Protein AF-A0AAV5W3K2-F1 (afdb_monomer_lite)

Structure (mmCIF, N/CA/C/O backbone):
data_AF-A0AAV5W3K2-F1
#
_entry.id   AF-A0AAV5W3K2-F1
#
loop_
_atom_site.group_PDB
_atom_site.id
_atom_site.type_symbol
_atom_site.label_atom_id
_atom_site.label_alt_id
_atom_site.label_comp_id
_atom_site.label_asym_id
_atom_site.label_entity_id
_atom_site.label_seq_id
_atom_site.pdbx_PDB_ins_code
_atom_site.Cartn_x
_atom_site.Cartn_y
_atom_site.Cartn_z
_atom_site.occupancy
_atom_site.B_iso_or_equiv
_atom_site.auth_seq_id
_atom_site.auth_comp_id
_atom_site.auth_asym_id
_atom_site.auth_atom_id
_atom_site.pdbx_PDB_model_num
ATOM 1 N N . GLY A 1 1 ? 3.583 0.993 -8.163 1.00 87.88 1 GLY A N 1
ATOM 2 C CA . GLY A 1 1 ? 4.407 0.712 -9.354 1.00 87.88 1 GLY A CA 1
ATOM 3 C C . GLY A 1 1 ? 3.907 1.539 -10.516 1.00 87.88 1 GLY A C 1
ATOM 4 O O . GLY A 1 1 ? 2.926 2.257 -10.350 1.00 87.88 1 GLY A O 1
ATOM 5 N N . ALA A 1 2 ? 4.564 1.440 -11.661 1.00 93.81 2 ALA A N 1
ATOM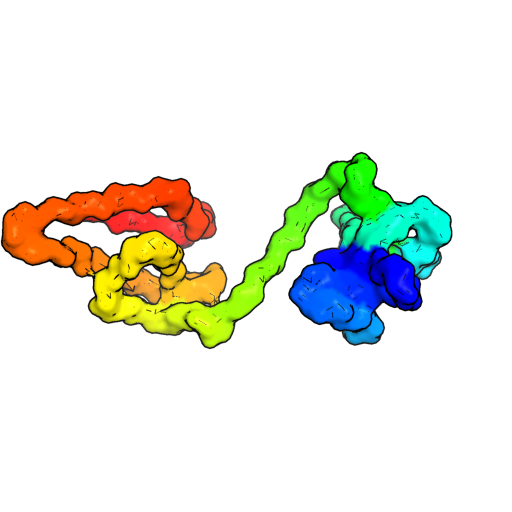 6 C CA . ALA A 1 2 ? 4.123 2.057 -12.901 1.00 93.81 2 ALA A CA 1
ATOM 7 C C . ALA A 1 2 ? 3.817 0.991 -13.959 1.00 93.81 2 ALA A C 1
ATOM 9 O O . ALA A 1 2 ? 4.255 -0.158 -13.860 1.00 93.81 2 ALA A O 1
ATOM 10 N N . PHE A 1 3 ? 3.049 1.377 -14.968 1.00 94.81 3 PHE A N 1
ATOM 11 C CA . PHE A 1 3 ? 2.707 0.528 -16.100 1.00 94.81 3 PHE A CA 1
ATOM 12 C C . PHE A 1 3 ? 2.800 1.317 -17.403 1.00 94.81 3 PHE A C 1
ATOM 14 O O . PHE A 1 3 ? 2.653 2.541 -17.410 1.00 94.81 3 PHE A O 1
ATOM 21 N N . GLN A 1 4 ? 3.037 0.622 -18.510 1.00 94.94 4 GLN A N 1
ATOM 22 C CA . GLN A 1 4 ? 2.991 1.211 -19.837 1.00 94.94 4 GLN A CA 1
ATOM 23 C C . GLN A 1 4 ? 1.549 1.208 -20.351 1.00 94.94 4 GLN A C 1
ATOM 25 O O . GLN A 1 4 ? 0.921 0.161 -20.524 1.00 94.94 4 GLN A O 1
ATOM 30 N N . SER A 1 5 ? 1.019 2.400 -20.598 1.00 92.12 5 SER A N 1
ATOM 31 C CA . SER A 1 5 ? -0.318 2.604 -21.143 1.00 92.12 5 SER A CA 1
ATOM 32 C C . SER A 1 5 ? -0.385 2.166 -22.607 1.00 92.12 5 SER A C 1
ATOM 34 O O . SER A 1 5 ? 0.453 2.549 -23.420 1.00 92.12 5 SER A O 1
ATOM 36 N N . LYS A 1 6 ? -1.416 1.390 -22.961 1.00 88.81 6 LYS A N 1
ATOM 37 C CA . LYS A 1 6 ? -1.634 0.893 -24.333 1.00 88.81 6 LYS A CA 1
ATOM 38 C C . LYS A 1 6 ? -2.088 1.980 -25.313 1.00 88.81 6 LYS A C 1
ATOM 40 O O . LYS A 1 6 ? -2.007 1.776 -26.518 1.00 88.81 6 LYS A O 1
ATOM 45 N N . GLU A 1 7 ? -2.601 3.101 -24.811 1.00 89.38 7 GLU A N 1
ATOM 46 C CA . GLU A 1 7 ? -3.175 4.168 -25.642 1.00 89.38 7 GLU A CA 1
ATOM 47 C C . GLU A 1 7 ? -2.100 5.080 -26.239 1.00 89.38 7 GLU A C 1
ATOM 49 O O . GLU A 1 7 ? -2.186 5.481 -27.397 1.00 89.38 7 GLU A O 1
ATOM 54 N N . ASP A 1 8 ? -1.086 5.409 -25.440 1.00 90.25 8 ASP A N 1
ATOM 55 C CA . ASP A 1 8 ? -0.075 6.422 -25.749 1.00 90.25 8 ASP A CA 1
ATOM 56 C C . ASP A 1 8 ? 1.365 5.934 -25.529 1.00 90.25 8 ASP A C 1
ATOM 58 O O . ASP A 1 8 ? 2.304 6.706 -25.708 1.00 90.25 8 ASP A O 1
ATOM 62 N N . ASN A 1 9 ? 1.556 4.663 -25.156 1.00 88.56 9 ASN A N 1
ATOM 63 C CA . ASN A 1 9 ? 2.847 4.032 -24.849 1.00 88.56 9 ASN A CA 1
ATOM 64 C C . ASN A 1 9 ? 3.657 4.716 -23.733 1.00 88.56 9 ASN A C 1
ATOM 66 O O . ASN A 1 9 ? 4.835 4.396 -23.539 1.00 88.56 9 ASN A O 1
ATOM 70 N N . ASN A 1 10 ? 3.037 5.620 -22.972 1.00 92.12 10 ASN A N 1
ATOM 71 C CA . ASN A 1 10 ? 3.672 6.308 -21.857 1.00 92.12 10 ASN A CA 1
ATOM 72 C C . ASN A 1 10 ? 3.629 5.456 -20.590 1.00 92.12 10 ASN A C 1
ATOM 74 O O . ASN A 1 10 ? 2.663 4.735 -20.338 1.00 92.12 10 ASN A O 1
ATOM 78 N N . TRP A 1 11 ? 4.653 5.603 -19.753 1.00 94.06 11 TRP A N 1
ATOM 79 C CA . TRP A 1 11 ? 4.667 5.024 -18.416 1.00 94.06 11 TRP A CA 1
ATOM 80 C C . TRP A 1 11 ? 3.878 5.903 -17.449 1.00 94.06 11 TRP A C 1
ATOM 82 O O . TRP A 1 11 ? 4.112 7.112 -17.360 1.00 94.06 11 TRP A O 1
ATOM 92 N N . LYS A 1 12 ? 2.935 5.290 -16.735 1.00 95.12 12 LYS A N 1
ATOM 93 C CA . LYS A 1 12 ? 2.016 5.968 -15.821 1.00 95.12 12 LYS A CA 1
ATOM 94 C C . LYS A 1 12 ? 1.987 5.282 -14.466 1.00 95.12 12 LYS A C 1
ATOM 96 O O . LYS A 1 12 ? 2.180 4.067 -14.371 1.00 95.12 12 LYS A O 1
ATOM 101 N N . TRP A 1 13 ? 1.750 6.058 -13.419 1.00 93.44 13 TRP A N 1
ATOM 102 C CA . TRP A 1 13 ? 1.545 5.529 -12.081 1.00 93.44 13 TRP A CA 1
ATOM 103 C C . TRP A 1 13 ? 0.186 4.824 -11.969 1.00 93.44 13 TRP A C 1
ATOM 105 O O . TRP A 1 13 ? -0.802 5.252 -12.562 1.00 93.44 13 TRP A O 1
ATOM 115 N N . ILE A 1 14 ? 0.139 3.710 -11.230 1.00 91.88 14 ILE A N 1
ATOM 116 C CA . ILE A 1 14 ? -1.083 2.890 -11.081 1.00 91.88 14 ILE A CA 1
ATOM 117 C C . ILE A 1 14 ? -2.179 3.545 -10.228 1.00 91.88 14 ILE A C 1
ATOM 119 O O . ILE A 1 14 ? -3.318 3.094 -10.245 1.00 91.88 14 ILE A O 1
ATOM 123 N N . ASP A 1 15 ? -1.823 4.534 -9.418 1.00 88.38 15 ASP A N 1
ATOM 124 C CA . ASP A 1 15 ? -2.686 5.178 -8.430 1.00 88.38 15 ASP A CA 1
ATOM 125 C C . ASP A 1 15 ? -3.532 6.302 -9.033 1.00 88.38 15 ASP A C 1
ATOM 127 O O . ASP A 1 15 ? -4.731 6.366 -8.774 1.00 88.38 15 ASP A O 1
ATOM 131 N N . ASP A 1 16 ? -2.927 7.171 -9.841 1.00 89.50 16 ASP A N 1
ATOM 132 C CA . ASP A 1 16 ? -3.572 8.375 -10.373 1.00 89.50 16 ASP A CA 1
ATOM 133 C C . ASP A 1 16 ? -3.463 8.517 -11.900 1.00 89.50 16 ASP A C 1
ATOM 135 O O . ASP A 1 16 ? -3.960 9.488 -12.473 1.00 89.50 16 ASP A O 1
ATOM 139 N N . ASN A 1 17 ? -2.854 7.533 -12.572 1.00 90.25 17 ASN A N 1
ATOM 140 C CA . ASN A 1 17 ? -2.642 7.507 -14.020 1.00 90.25 17 ASN A CA 1
ATOM 141 C C . ASN A 1 17 ? -1.811 8.698 -14.547 1.00 90.25 17 ASN A C 1
ATOM 143 O O . ASN A 1 17 ? -1.845 9.007 -15.744 1.00 90.25 17 ASN A O 1
ATOM 147 N N . THR A 1 18 ? -1.061 9.381 -13.679 1.00 92.12 18 THR A N 1
ATOM 148 C CA . THR A 1 18 ? -0.150 10.456 -14.078 1.00 92.12 18 THR A CA 1
ATOM 149 C C . THR A 1 18 ? 1.148 9.893 -14.650 1.00 92.12 18 THR A C 1
ATOM 151 O O . THR A 1 18 ? 1.530 8.753 -14.390 1.00 92.12 18 THR A O 1
ATOM 154 N N . ASN A 1 19 ? 1.829 10.681 -15.484 1.00 91.25 19 ASN A N 1
ATOM 155 C CA . ASN A 1 19 ? 3.075 10.258 -16.122 1.00 91.25 19 ASN A CA 1
ATOM 156 C C . ASN A 1 19 ? 4.215 10.156 -15.090 1.00 91.25 19 ASN A C 1
ATOM 158 O O . ASN A 1 19 ? 4.394 11.061 -14.274 1.00 91.25 19 ASN A O 1
ATOM 162 N N . VAL A 1 20 ? 5.040 9.108 -15.190 1.00 91.44 20 VAL A N 1
ATOM 163 C CA . VAL A 1 20 ? 6.223 8.898 -14.328 1.00 91.44 20 VAL A CA 1
ATOM 164 C C . VAL A 1 20 ? 7.348 9.919 -14.542 1.00 91.44 20 VAL A C 1
ATOM 166 O O . VAL A 1 20 ? 8.377 9.860 -13.881 1.00 91.44 20 VAL A O 1
ATOM 169 N N . SER A 1 21 ? 7.190 10.884 -15.449 1.00 83.50 21 SER A N 1
ATOM 170 C CA . SER A 1 21 ? 8.185 11.927 -15.733 1.00 83.50 21 SER A CA 1
ATOM 171 C C . SER A 1 21 ? 8.651 12.719 -14.505 1.00 83.50 21 SER A C 1
ATOM 173 O O . SER A 1 21 ? 9.727 13.310 -14.535 1.00 83.50 21 SER A O 1
ATOM 175 N N . ASN A 1 22 ? 7.855 12.754 -13.433 1.00 85.25 22 ASN A N 1
ATOM 176 C CA . ASN A 1 22 ? 8.214 13.412 -12.178 1.00 85.25 22 ASN A CA 1
ATOM 177 C C . ASN A 1 22 ? 9.226 12.620 -11.330 1.00 85.25 22 ASN A C 1
ATOM 179 O O . ASN A 1 22 ? 9.904 13.219 -10.498 1.00 85.25 22 ASN A O 1
ATOM 183 N N . TYR A 1 23 ? 9.340 11.305 -11.525 1.00 90.06 23 TYR A N 1
ATOM 184 C CA . TYR A 1 23 ? 10.334 10.460 -10.871 1.00 90.06 23 TYR A CA 1
ATOM 185 C C . TYR A 1 23 ? 10.500 9.135 -11.622 1.00 90.06 23 TYR A C 1
ATOM 187 O O . TYR A 1 23 ? 9.554 8.363 -11.764 1.00 90.06 23 TYR A O 1
ATOM 195 N N . ASN A 1 24 ? 11.727 8.850 -12.050 1.00 89.56 24 ASN A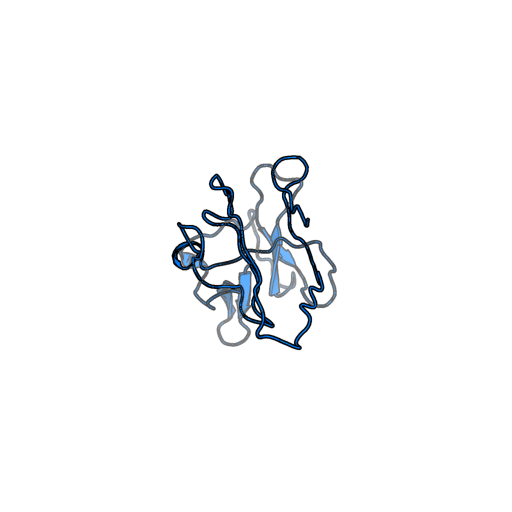 N 1
ATOM 196 C CA . ASN A 1 24 ? 12.069 7.648 -12.796 1.00 89.56 24 ASN A CA 1
ATOM 197 C C . ASN A 1 24 ? 13.324 6.998 -12.197 1.00 89.56 24 ASN A C 1
ATOM 199 O O . ASN A 1 24 ? 14.342 7.673 -12.049 1.00 89.56 24 ASN A O 1
ATOM 203 N N . ASN A 1 25 ? 13.242 5.702 -11.883 1.00 93.81 25 ASN A N 1
ATOM 204 C CA . ASN A 1 25 ? 14.349 4.901 -11.360 1.00 93.81 25 ASN A CA 1
ATOM 205 C C . ASN A 1 25 ? 14.608 3.627 -12.190 1.00 93.81 25 ASN A C 1
ATOM 207 O O . ASN A 1 25 ? 15.028 2.616 -11.635 1.00 93.81 25 ASN A O 1
ATOM 211 N N . PHE A 1 26 ? 14.309 3.620 -13.495 1.00 94.81 26 PHE A N 1
ATOM 212 C CA . PHE A 1 26 ? 14.641 2.483 -14.362 1.00 94.81 26 PHE A CA 1
ATOM 213 C C . PHE A 1 26 ? 16.151 2.197 -14.377 1.00 94.81 26 PHE A C 1
ATOM 215 O O . PHE A 1 26 ? 16.970 3.109 -14.490 1.00 94.81 26 PHE A O 1
ATOM 222 N N . ALA A 1 27 ? 16.510 0.915 -14.301 1.00 95.00 27 ALA A N 1
ATOM 223 C CA . ALA A 1 27 ? 17.885 0.446 -14.382 1.00 95.00 27 ALA A CA 1
ATOM 224 C C . ALA A 1 27 ? 18.420 0.624 -15.809 1.00 95.00 27 ALA A C 1
ATOM 226 O O . ALA A 1 27 ? 17.877 0.039 -16.741 1.00 95.00 27 ALA A O 1
ATOM 227 N N . GLY A 1 28 ? 19.518 1.356 -15.996 1.00 92.19 28 GLY A N 1
ATOM 228 C CA . GLY A 1 28 ? 20.280 1.394 -17.254 1.00 92.19 28 GLY A CA 1
ATOM 229 C C . GLY A 1 28 ? 19.442 1.449 -18.545 1.00 92.19 28 GLY A C 1
ATOM 230 O O . GLY A 1 28 ? 18.922 2.496 -18.914 1.00 92.19 28 GLY A O 1
ATOM 231 N N . VAL A 1 29 ? 19.375 0.319 -19.262 1.00 93.62 29 VAL A N 1
ATOM 232 C CA . VAL A 1 29 ? 18.701 0.176 -20.572 1.00 93.62 29 VAL A CA 1
ATOM 233 C C . VAL A 1 29 ? 17.198 -0.109 -20.486 1.00 93.62 29 VAL A C 1
ATOM 235 O O . VAL A 1 29 ? 16.545 -0.230 -21.521 1.00 93.62 29 VAL A O 1
ATOM 238 N N . PHE A 1 30 ? 16.650 -0.261 -19.283 1.00 94.56 30 PHE A N 1
ATOM 239 C CA . PHE A 1 30 ? 15.227 -0.482 -19.083 1.00 94.56 30 PHE A CA 1
ATOM 240 C C . PHE A 1 30 ? 14.442 0.831 -19.252 1.00 94.56 30 PHE A C 1
ATOM 242 O O . PHE A 1 30 ? 14.954 1.908 -18.942 1.00 94.56 30 PHE A O 1
ATOM 249 N N . PRO A 1 31 ? 13.188 0.768 -19.725 1.00 94.25 31 PRO A N 1
ATOM 250 C CA . PRO A 1 31 ? 12.462 -0.429 -20.157 1.00 94.25 31 PRO A CA 1
ATOM 251 C C . PRO A 1 31 ? 12.963 -0.985 -21.507 1.00 94.25 31 PRO A C 1
ATOM 253 O O . PRO A 1 31 ? 13.210 -0.229 -22.445 1.00 94.25 31 PRO A O 1
ATOM 256 N N . ILE A 1 32 ? 13.071 -2.313 -21.626 1.00 94.94 32 ILE A N 1
ATOM 257 C CA . ILE A 1 32 ? 13.496 -3.003 -22.854 1.00 94.94 32 ILE A CA 1
ATOM 258 C C . ILE A 1 32 ? 12.292 -3.420 -23.722 1.00 94.94 32 ILE A C 1
ATOM 260 O O . ILE A 1 32 ? 11.258 -3.840 -23.185 1.00 94.94 32 ILE A O 1
ATOM 264 N N . PRO A 1 33 ? 12.401 -3.364 -25.066 1.00 92.38 33 PRO A N 1
ATOM 265 C CA . PRO A 1 33 ? 11.346 -3.841 -25.958 1.00 92.38 33 PRO A CA 1
ATOM 266 C C . PRO A 1 33 ? 11.006 -5.314 -25.705 1.00 92.38 33 PRO A C 1
ATOM 268 O O . PRO A 1 33 ? 11.892 -6.164 -25.677 1.00 92.38 33 PRO A O 1
ATOM 271 N N . GLY A 1 34 ? 9.718 -5.617 -25.535 1.00 90.81 34 GLY A N 1
ATOM 272 C CA . GLY A 1 34 ? 9.241 -6.982 -25.283 1.00 90.81 34 GLY A CA 1
ATOM 273 C C . GLY A 1 34 ? 9.400 -7.478 -23.841 1.00 90.81 34 GLY A C 1
ATOM 274 O O . GLY A 1 34 ? 8.960 -8.585 -23.559 1.00 90.81 34 GLY A O 1
ATOM 275 N N . GLY A 1 35 ? 9.959 -6.675 -22.926 1.00 91.75 35 GLY A N 1
ATOM 276 C CA . GLY A 1 35 ? 10.073 -7.029 -21.502 1.00 91.75 35 GLY A CA 1
ATOM 277 C C . GLY A 1 35 ? 8.746 -7.011 -20.734 1.00 91.75 35 GLY A C 1
ATOM 278 O O . GLY A 1 35 ? 8.698 -7.454 -19.601 1.00 91.75 35 GLY A O 1
ATOM 279 N N . GLY A 1 36 ? 7.661 -6.528 -21.343 1.00 94.94 36 GLY A N 1
ATOM 280 C CA . GLY A 1 36 ? 6.350 -6.399 -20.708 1.00 94.94 36 GLY A CA 1
ATOM 281 C C . GLY A 1 36 ? 6.021 -4.964 -20.300 1.00 94.94 36 GLY A C 1
ATOM 282 O O . GLY A 1 36 ? 6.784 -4.030 -20.566 1.00 94.94 36 GLY A O 1
ATOM 283 N N . ASN A 1 37 ? 4.843 -4.796 -19.697 1.00 95.38 37 ASN A N 1
ATOM 284 C CA . ASN A 1 37 ? 4.188 -3.496 -19.522 1.00 95.38 37 ASN A CA 1
ATOM 285 C C . ASN A 1 37 ? 4.055 -3.064 -18.053 1.00 95.38 37 ASN A C 1
ATOM 287 O O . ASN A 1 37 ? 3.410 -2.053 -17.794 1.00 95.38 37 ASN A O 1
ATOM 291 N N . CYS A 1 38 ? 4.631 -3.790 -17.093 1.00 95.69 38 CYS A N 1
ATOM 292 C CA . CYS A 1 38 ? 4.633 -3.403 -15.679 1.00 95.69 38 CYS A CA 1
ATOM 293 C C . CYS A 1 38 ? 6.047 -3.165 -15.182 1.00 95.69 38 CYS A C 1
ATOM 295 O O . CYS A 1 38 ? 6.980 -3.802 -15.648 1.00 95.69 38 CYS A O 1
ATOM 297 N N . THR A 1 39 ? 6.215 -2.283 -14.202 1.00 95.75 39 THR A N 1
ATOM 298 C CA . THR A 1 39 ? 7.494 -2.151 -13.500 1.00 95.75 39 THR A CA 1
ATOM 299 C C . THR A 1 39 ? 7.623 -3.183 -12.385 1.00 95.75 39 THR A C 1
ATOM 301 O O . THR A 1 39 ? 6.701 -3.307 -11.574 1.00 95.75 39 THR A O 1
ATOM 304 N N . ALA A 1 40 ? 8.794 -3.795 -12.253 1.00 95.38 40 ALA A N 1
ATOM 305 C CA . ALA A 1 40 ? 9.225 -4.513 -11.058 1.00 95.38 40 ALA A CA 1
ATOM 306 C C . ALA A 1 40 ? 10.467 -3.840 -10.456 1.00 95.38 40 ALA A C 1
ATOM 308 O O . ALA A 1 40 ? 11.244 -3.208 -11.168 1.00 95.38 40 ALA A O 1
ATOM 309 N N . MET A 1 41 ? 10.639 -3.958 -9.140 1.00 95.69 41 MET A N 1
ATOM 310 C CA . MET A 1 41 ? 11.785 -3.412 -8.408 1.00 95.69 41 MET A CA 1
ATOM 311 C C . MET A 1 41 ? 12.824 -4.510 -8.176 1.00 95.69 41 MET A C 1
ATOM 313 O O . MET A 1 41 ? 12.483 -5.586 -7.684 1.00 95.69 41 MET A O 1
ATOM 317 N N . LEU A 1 42 ? 14.091 -4.227 -8.472 1.00 94.00 42 LEU A N 1
ATOM 318 C CA . LEU A 1 42 ? 15.201 -5.130 -8.182 1.00 94.00 42 LEU A CA 1
ATOM 319 C C . LEU A 1 42 ? 15.556 -5.070 -6.693 1.00 94.00 42 LEU A C 1
ATOM 321 O O . LEU A 1 42 ? 16.194 -4.123 -6.240 1.00 94.00 42 LEU A O 1
ATOM 325 N N . THR A 1 43 ? 15.179 -6.098 -5.931 1.00 92.62 43 THR A N 1
ATOM 326 C CA . THR A 1 43 ? 15.463 -6.180 -4.484 1.00 92.62 43 THR A CA 1
ATOM 327 C C . THR A 1 43 ? 16.924 -6.497 -4.165 1.00 92.62 43 THR A C 1
ATOM 329 O O . THR A 1 43 ? 17.365 -6.281 -3.042 1.00 92.62 43 THR A O 1
ATOM 332 N N . GLU A 1 44 ? 17.676 -7.018 -5.136 1.00 90.25 44 GLU A N 1
ATOM 333 C CA . GLU A 1 44 ? 19.111 -7.303 -4.997 1.00 90.25 44 GLU A CA 1
ATOM 334 C C . GLU A 1 44 ? 19.991 -6.071 -5.274 1.00 90.25 44 GLU A C 1
ATOM 336 O O . GLU A 1 44 ? 21.164 -6.055 -4.904 1.00 90.25 44 GLU A O 1
ATOM 341 N N . SER A 1 45 ? 19.434 -5.025 -5.899 1.00 89.50 45 SER A N 1
ATOM 342 C CA . SER A 1 45 ? 20.131 -3.754 -6.102 1.00 89.50 45 SER A CA 1
ATOM 343 C C . SER A 1 45 ? 19.912 -2.855 -4.883 1.00 89.50 45 SER A C 1
ATOM 345 O O . SER A 1 45 ? 18.763 -2.577 -4.533 1.00 89.50 45 SER A O 1
ATOM 347 N N . PRO A 1 46 ? 20.973 -2.311 -4.256 1.00 90.25 46 PRO A N 1
ATOM 348 C CA . PRO A 1 46 ? 20.817 -1.352 -3.161 1.00 90.25 46 PRO A CA 1
ATOM 349 C C . PRO A 1 46 ? 20.143 -0.047 -3.616 1.00 90.25 46 PRO A C 1
ATOM 351 O O . PRO A 1 46 ? 19.681 0.727 -2.782 1.00 90.25 46 PRO A O 1
ATOM 354 N N . MET A 1 47 ? 20.084 0.203 -4.928 1.00 91.88 47 MET A N 1
ATOM 355 C CA . MET A 1 47 ? 19.421 1.364 -5.522 1.00 91.88 47 MET A CA 1
ATOM 356 C C . MET A 1 47 ? 17.943 1.113 -5.853 1.00 91.88 47 MET A C 1
ATOM 358 O O . MET A 1 47 ? 17.261 2.043 -6.286 1.00 91.88 47 MET A O 1
ATOM 362 N N . ALA A 1 48 ? 17.443 -0.115 -5.641 1.00 93.50 48 ALA A N 1
ATOM 363 C CA . ALA A 1 48 ? 16.048 -0.496 -5.871 1.00 93.50 48 ALA A CA 1
ATOM 364 C C . ALA A 1 48 ? 15.531 -0.068 -7.260 1.00 93.50 48 ALA A C 1
ATOM 366 O O . ALA A 1 48 ? 14.415 0.444 -7.412 1.00 93.50 48 ALA A O 1
ATOM 367 N N . GLU A 1 49 ? 16.386 -0.226 -8.272 1.00 96.06 49 GLU A N 1
ATOM 368 C CA . GLU A 1 49 ? 16.108 0.185 -9.646 1.00 96.06 49 GLU A CA 1
ATOM 369 C C . GLU A 1 49 ? 14.961 -0.628 -10.250 1.00 96.06 49 GLU A C 1
ATOM 371 O O . GLU A 1 49 ? 14.652 -1.744 -9.816 1.00 96.06 49 GLU A O 1
ATOM 376 N N . TRP A 1 50 ? 14.308 -0.053 -11.254 1.00 95.56 50 TRP A N 1
ATOM 377 C CA . TRP A 1 50 ? 13.144 -0.645 -11.894 1.00 95.56 50 TRP A CA 1
ATOM 378 C C . TRP A 1 50 ? 13.511 -1.337 -13.200 1.00 95.56 50 TRP A C 1
ATOM 380 O O . TRP A 1 50 ? 14.330 -0.852 -13.978 1.00 95.56 50 TRP A O 1
ATOM 390 N N . ILE A 1 51 ? 12.822 -2.431 -13.480 1.00 95.81 51 ILE A N 1
ATOM 391 C CA . ILE A 1 51 ? 12.824 -3.122 -14.770 1.00 95.81 51 ILE A CA 1
ATOM 392 C C . ILE A 1 51 ? 11.386 -3.228 -15.277 1.00 95.81 51 ILE A C 1
ATOM 394 O O . ILE A 1 51 ? 10.454 -3.102 -14.479 1.00 95.81 51 ILE A O 1
ATOM 398 N N . ASN A 1 52 ? 11.181 -3.438 -16.580 1.00 96.38 52 ASN A N 1
ATOM 399 C CA . ASN A 1 52 ? 9.863 -3.805 -17.092 1.00 96.38 52 ASN A CA 1
ATOM 400 C C . ASN A 1 52 ? 9.717 -5.325 -17.194 1.00 96.38 52 ASN A C 1
ATOM 402 O O . ASN A 1 52 ? 10.636 -6.000 -17.645 1.00 96.38 52 ASN A O 1
ATOM 406 N N . GLU A 1 53 ? 8.558 -5.813 -16.769 1.00 95.88 53 GLU A N 1
ATOM 407 C CA . GLU A 1 53 ? 8.185 -7.221 -16.659 1.00 95.88 53 GLU A CA 1
ATOM 408 C C . GLU A 1 53 ? 6.756 -7.452 -17.182 1.00 95.88 53 GLU A C 1
ATOM 410 O O . GLU A 1 53 ? 5.938 -6.523 -17.301 1.00 95.88 53 GLU A O 1
ATOM 415 N N . ASP A 1 54 ? 6.443 -8.711 -17.489 1.00 94.81 54 ASP A N 1
ATOM 416 C CA . ASP A 1 54 ? 5.110 -9.145 -17.907 1.00 94.81 54 ASP A CA 1
ATOM 417 C C . ASP A 1 54 ? 4.171 -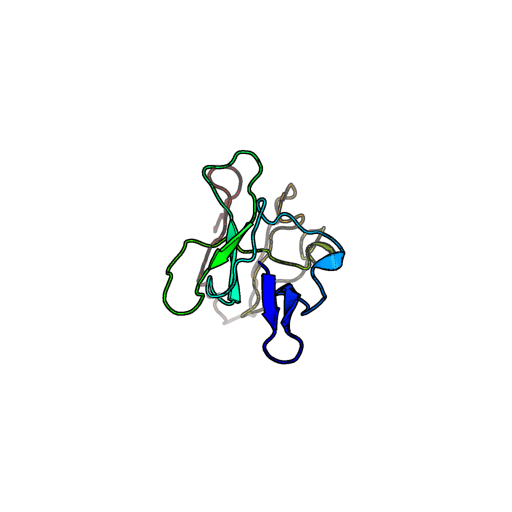9.295 -16.701 1.00 94.81 54 ASP A C 1
ATOM 419 O O . ASP A 1 54 ? 4.263 -10.247 -15.926 1.00 94.81 54 ASP A O 1
ATOM 423 N N . CYS A 1 55 ? 3.231 -8.359 -16.578 1.00 90.94 55 CYS A N 1
ATOM 424 C CA . CYS A 1 55 ? 2.239 -8.306 -15.506 1.00 90.94 55 CYS A CA 1
ATOM 425 C C . CYS A 1 55 ? 1.376 -9.571 -15.388 1.00 90.94 55 CYS A C 1
ATOM 427 O O . CYS A 1 55 ? 0.925 -9.904 -14.292 1.00 90.94 55 CYS A O 1
ATOM 429 N N . ASP A 1 56 ? 1.071 -10.216 -16.518 1.00 91.06 56 ASP A N 1
ATOM 430 C CA . ASP A 1 56 ? 0.026 -11.239 -16.595 1.00 91.06 56 ASP A CA 1
ATOM 431 C C . ASP A 1 56 ? 0.58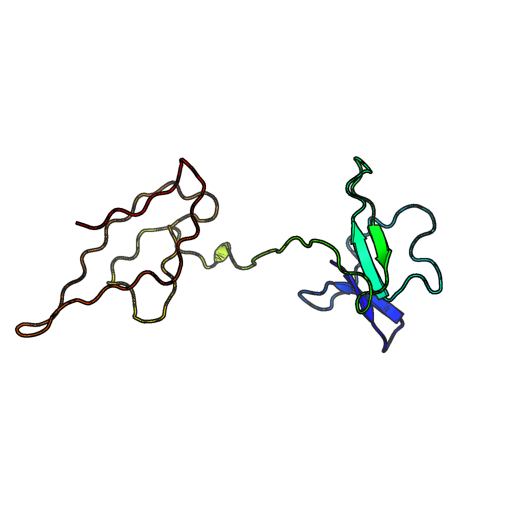8 -12.628 -16.272 1.00 91.06 56 ASP A C 1
ATOM 433 O O . ASP A 1 56 ? -0.087 -13.464 -15.664 1.00 91.06 56 ASP A O 1
ATOM 437 N N . ASN A 1 57 ? 1.845 -12.866 -16.653 1.00 94.00 57 ASN A N 1
ATOM 438 C CA . ASN A 1 57 ? 2.492 -14.169 -16.520 1.00 94.00 57 ASN A CA 1
ATOM 439 C C . ASN A 1 57 ? 3.510 -14.226 -15.373 1.00 94.00 57 ASN A C 1
ATOM 441 O O . ASN A 1 57 ? 3.732 -15.304 -14.813 1.00 94.00 57 ASN A O 1
ATOM 445 N N . GLN A 1 58 ? 4.097 -13.090 -14.981 1.00 92.88 58 GLN A N 1
ATOM 446 C CA . GLN A 1 58 ? 5.124 -13.039 -13.945 1.00 92.88 58 GLN A CA 1
ATOM 447 C C . GLN A 1 58 ? 4.507 -12.746 -12.571 1.00 92.88 58 GLN A C 1
ATOM 449 O O . GLN A 1 58 ? 4.103 -11.628 -12.254 1.00 92.88 58 GLN A O 1
ATOM 454 N N . LYS A 1 59 ? 4.452 -13.765 -11.707 1.00 93.25 59 LYS A N 1
ATOM 455 C CA . LYS A 1 59 ? 3.949 -13.619 -10.332 1.00 93.25 59 LYS A CA 1
ATOM 456 C C . LYS A 1 59 ? 5.065 -13.164 -9.400 1.00 93.25 59 LYS A C 1
ATOM 458 O O . LYS A 1 59 ? 5.897 -13.972 -8.994 1.00 93.25 59 LYS A O 1
ATOM 463 N N . LEU A 1 60 ? 5.049 -11.886 -9.040 1.00 93.56 60 LEU A N 1
ATOM 464 C CA . LEU A 1 60 ? 6.020 -11.273 -8.135 1.00 93.56 60 LEU A CA 1
ATOM 465 C C . LEU A 1 60 ? 5.353 -10.805 -6.832 1.00 93.56 60 LEU A C 1
ATOM 467 O O . LEU A 1 60 ? 4.164 -10.473 -6.833 1.00 93.56 60 LEU A O 1
ATOM 471 N N . PRO A 1 61 ? 6.096 -10.759 -5.711 1.00 93.12 61 PRO A N 1
ATOM 472 C CA . PRO A 1 61 ? 5.635 -10.059 -4.519 1.00 93.12 61 PRO A CA 1
ATOM 473 C C . PRO A 1 61 ? 5.466 -8.561 -4.811 1.00 93.12 61 PRO A C 1
ATOM 475 O O . PRO A 1 61 ? 6.141 -7.999 -5.674 1.00 93.12 61 PRO A O 1
ATOM 478 N N . PHE A 1 62 ? 4.576 -7.902 -4.072 1.00 92.12 62 PHE A N 1
ATOM 479 C CA . PHE A 1 62 ? 4.268 -6.484 -4.253 1.00 92.12 62 PHE A CA 1
ATOM 480 C C . PHE A 1 62 ? 4.236 -5.739 -2.919 1.00 92.12 62 PHE A C 1
ATOM 482 O O . PHE A 1 62 ? 4.073 -6.330 -1.854 1.00 92.12 62 PHE A O 1
ATOM 489 N N . ILE A 1 63 ? 4.378 -4.416 -3.000 1.00 90.56 63 ILE A N 1
ATOM 490 C CA . ILE A 1 63 ? 4.265 -3.495 -1.867 1.00 90.56 63 ILE A CA 1
ATOM 491 C C . ILE A 1 63 ? 3.072 -2.578 -2.13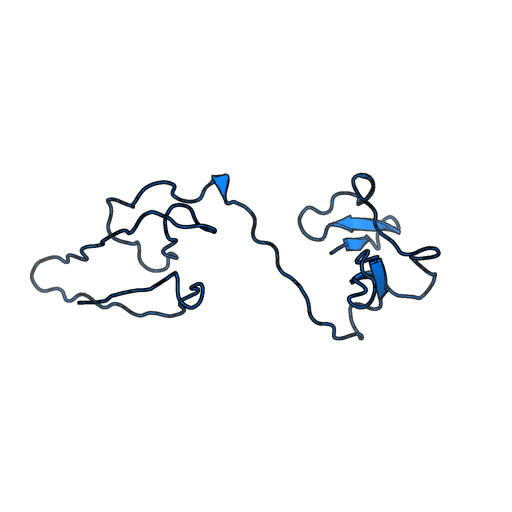1 1.00 90.56 63 ILE A C 1
ATOM 493 O O . ILE A 1 63 ? 2.971 -1.974 -3.203 1.00 90.56 63 ILE A O 1
ATOM 497 N N . CYS A 1 64 ? 2.175 -2.464 -1.154 1.00 87.31 64 CYS A N 1
ATOM 498 C CA . CYS A 1 64 ? 1.038 -1.551 -1.211 1.00 87.31 64 CYS A CA 1
ATOM 499 C C . CYS A 1 64 ? 1.373 -0.199 -0.583 1.00 87.31 64 CYS A C 1
ATOM 501 O O . CYS A 1 64 ? 2.145 -0.101 0.368 1.00 87.31 64 CYS A O 1
ATOM 503 N N . ARG A 1 65 ? 0.715 0.845 -1.086 1.00 83.50 65 ARG A N 1
ATOM 504 C CA . ARG A 1 65 ? 0.680 2.166 -0.464 1.00 83.50 65 ARG A CA 1
ATOM 505 C C . ARG A 1 65 ? -0.773 2.536 -0.198 1.00 83.50 65 ARG A C 1
ATOM 507 O O . ARG A 1 65 ? -1.592 2.484 -1.112 1.00 83.50 65 ARG A O 1
ATOM 514 N N . ARG A 1 66 ? -1.076 2.950 1.032 1.00 77.44 66 ARG A N 1
ATOM 515 C CA . ARG A 1 66 ? -2.359 3.562 1.401 1.00 77.44 66 ARG A CA 1
ATOM 516 C C . ARG A 1 66 ? -2.214 5.087 1.373 1.00 77.44 66 ARG A C 1
ATOM 518 O O . ARG A 1 66 ? -1.219 5.624 1.860 1.00 77.44 66 ARG A O 1
ATOM 525 N N . TYR A 1 67 ? -3.179 5.774 0.764 1.00 71.50 67 TYR A N 1
ATOM 526 C CA . TYR A 1 67 ? -3.274 7.239 0.748 1.00 71.50 67 TYR A CA 1
ATOM 527 C C . TYR A 1 67 ? -4.227 7.728 1.845 1.00 71.50 67 TYR A C 1
ATOM 529 O O . TYR A 1 67 ? -5.026 6.951 2.363 1.00 71.50 67 TYR A O 1
ATOM 537 N N . GLY A 1 68 ? -4.172 9.026 2.161 1.00 67.75 68 GLY A N 1
ATOM 538 C CA . GLY A 1 68 ? -5.192 9.670 2.995 1.00 67.75 68 GLY A CA 1
ATOM 539 C C . GLY A 1 68 ? -4.870 9.773 4.485 1.00 67.75 68 GLY A C 1
ATOM 540 O O . GLY A 1 68 ? -5.787 9.921 5.281 1.00 67.75 68 GLY A O 1
ATOM 541 N N . TYR A 1 69 ? -3.592 9.760 4.882 1.00 67.81 69 TYR A N 1
ATOM 542 C CA . TYR A 1 69 ? -3.219 10.010 6.285 1.00 67.81 69 TYR A CA 1
ATOM 543 C C . TYR A 1 69 ? -3.710 11.371 6.805 1.00 67.81 69 TYR A C 1
ATOM 545 O O . TYR A 1 69 ? -3.994 11.515 7.985 1.00 67.81 69 TYR A O 1
ATOM 553 N N . SER A 1 70 ? -3.869 12.366 5.926 1.00 65.50 70 SER A N 1
ATOM 554 C CA . SER A 1 70 ? -4.362 13.702 6.286 1.00 65.50 70 SER A CA 1
ATOM 555 C C . SER A 1 70 ? -5.841 13.747 6.677 1.00 65.50 70 SER A C 1
ATOM 557 O O . SER A 1 70 ? -6.275 14.734 7.257 1.00 65.50 70 SER A O 1
ATOM 559 N N . THR A 1 71 ? -6.626 12.722 6.329 1.00 69.69 71 THR A N 1
ATOM 560 C CA . THR A 1 71 ? -8.036 12.593 6.735 1.00 69.69 71 THR A CA 1
ATOM 561 C C . THR A 1 71 ? -8.217 11.621 7.895 1.00 69.69 71 THR A C 1
ATOM 563 O O . THR A 1 71 ? -9.350 11.334 8.272 1.00 69.69 71 THR A O 1
ATOM 566 N N . LEU A 1 72 ? -7.125 11.062 8.425 1.00 75.69 72 LEU A N 1
ATOM 567 C CA . LEU A 1 72 ? -7.203 10.174 9.574 1.00 75.69 72 LEU A CA 1
ATOM 568 C C . LEU A 1 72 ? -7.452 10.979 10.851 1.00 75.69 72 LEU A C 1
ATOM 570 O O . LEU A 1 72 ? -7.014 12.129 10.945 1.00 75.69 72 LEU A O 1
ATOM 574 N N . PRO A 1 73 ? -8.142 10.382 11.836 1.00 75.50 73 PRO A N 1
ATOM 575 C CA . PRO A 1 73 ? -8.333 11.032 13.116 1.00 75.50 73 PRO A CA 1
ATOM 576 C C . PRO A 1 73 ? -6.973 11.338 13.751 1.00 75.50 73 PRO A C 1
ATOM 578 O O . PRO A 1 73 ? -6.100 10.475 13.844 1.00 75.50 73 PRO A O 1
ATOM 581 N N . THR A 1 74 ? -6.790 12.579 14.190 1.00 81.50 74 THR A N 1
ATOM 582 C CA . THR A 1 74 ? -5.647 12.992 15.020 1.00 81.50 74 THR A CA 1
ATOM 583 C C . THR A 1 74 ? -5.973 12.950 16.508 1.00 81.50 74 THR A C 1
ATOM 585 O O . THR A 1 74 ? -5.079 13.066 17.337 1.00 81.50 74 THR A O 1
ATOM 588 N N . GLU A 1 75 ? -7.249 12.780 16.846 1.00 85.75 75 GLU A N 1
ATOM 589 C CA . GLU A 1 75 ? -7.776 12.749 18.206 1.00 85.75 75 GLU A CA 1
ATOM 590 C C . GLU A 1 75 ? -8.683 11.530 18.379 1.00 85.75 75 GLU A C 1
ATOM 592 O O . GLU A 1 75 ? -9.163 10.958 17.394 1.00 85.75 75 GLU A O 1
ATOM 597 N N . CYS A 1 76 ? -8.920 11.130 19.628 1.00 86.56 76 CYS A N 1
ATOM 598 C CA . CYS A 1 76 ? -9.837 10.036 19.919 1.00 86.56 76 CYS A CA 1
ATOM 599 C C . CYS A 1 76 ? -11.267 10.395 19.495 1.00 86.56 76 CYS A C 1
ATOM 601 O O . CYS A 1 76 ? -11.749 11.478 19.842 1.00 86.56 76 CYS A O 1
ATOM 603 N N . PRO A 1 77 ? -11.969 9.497 18.781 1.00 82.31 77 PRO A N 1
ATOM 604 C CA . PRO A 1 77 ? -13.390 9.666 18.525 1.00 82.31 77 PRO A CA 1
ATOM 605 C C . PRO A 1 77 ? -14.153 9.736 19.851 1.00 82.31 77 PRO A C 1
ATOM 607 O O . PRO A 1 77 ? -13.906 8.942 20.755 1.00 82.31 77 PRO A O 1
ATOM 610 N N . ILE A 1 78 ? -15.081 10.684 19.954 1.00 82.50 78 ILE A N 1
ATOM 611 C CA . ILE A 1 78 ? -15.984 10.819 21.110 1.00 82.50 78 ILE A CA 1
ATOM 612 C C . ILE A 1 78 ? -17.265 9.999 20.947 1.00 82.50 78 ILE A C 1
ATOM 614 O O . ILE A 1 78 ? -17.928 9.673 21.929 1.00 82.50 78 ILE A O 1
ATOM 618 N N . ASP A 1 79 ? -17.605 9.672 19.704 1.00 83.56 79 ASP A N 1
ATOM 619 C CA . ASP A 1 79 ? -18.785 8.894 19.367 1.00 83.56 79 ASP A CA 1
ATOM 620 C C . ASP A 1 79 ? -18.454 7.403 19.344 1.00 83.56 79 ASP A C 1
ATOM 622 O O . ASP A 1 79 ? -17.337 6.990 19.012 1.00 83.56 79 ASP A O 1
ATOM 626 N N . ALA A 1 80 ? -19.455 6.582 19.664 1.00 82.12 80 ALA A N 1
ATOM 627 C CA . ALA A 1 80 ? -19.336 5.140 19.523 1.00 82.12 80 ALA A CA 1
ATOM 628 C C . ALA A 1 80 ? -18.999 4.773 18.061 1.00 82.12 80 ALA A C 1
ATOM 630 O O . ALA A 1 80 ? -19.534 5.394 17.133 1.00 82.12 80 ALA A O 1
ATOM 631 N N . PRO A 1 81 ? -18.149 3.755 17.832 1.00 83.88 81 PRO A N 1
ATOM 632 C CA . PRO A 1 81 ? -17.859 3.275 16.489 1.00 83.88 81 PRO A CA 1
ATOM 633 C C . PRO A 1 81 ? -19.131 2.932 15.708 1.00 83.88 81 PRO A C 1
ATOM 635 O O . PRO A 1 81 ? -20.049 2.299 16.228 1.00 83.88 81 PRO A O 1
ATOM 638 N N . ILE A 1 82 ? -19.170 3.339 14.440 1.00 84.38 82 ILE A N 1
ATOM 639 C CA . ILE A 1 82 ? -20.300 3.069 13.547 1.00 84.38 82 ILE A CA 1
ATOM 640 C C . ILE A 1 82 ? -20.157 1.656 12.978 1.00 84.38 82 ILE A C 1
ATOM 642 O O . ILE A 1 82 ? -19.082 1.269 12.519 1.00 84.38 82 ILE A O 1
ATOM 646 N N . GLU A 1 83 ? -21.253 0.897 12.958 1.00 83.81 83 GLU A N 1
ATOM 647 C CA . GLU A 1 83 ? -21.280 -0.442 12.368 1.00 83.81 83 GLU A CA 1
ATOM 648 C C . GLU A 1 83 ? -20.777 -0.436 10.912 1.00 83.81 83 GLU A C 1
ATOM 650 O O . GLU A 1 83 ? -21.143 0.419 10.099 1.00 83.81 83 GLU A O 1
ATOM 655 N N . GLY A 1 84 ? -19.915 -1.401 10.580 1.00 84.31 84 GLY A N 1
ATOM 656 C CA . GLY A 1 84 ? -19.350 -1.557 9.237 1.00 84.31 84 GLY A CA 1
ATOM 657 C C . GLY A 1 84 ? -18.295 -0.512 8.857 1.00 84.31 84 GLY A C 1
ATOM 658 O O . GLY A 1 84 ? -17.918 -0.433 7.686 1.00 84.31 84 GLY A O 1
ATOM 659 N N . LYS A 1 85 ? -17.822 0.301 9.809 1.00 85.38 85 LYS A N 1
ATOM 660 C CA . LYS A 1 85 ? -16.693 1.216 9.616 1.00 85.38 85 LYS A CA 1
ATOM 661 C C . LYS A 1 85 ? -15.454 0.720 10.350 1.00 85.38 85 LYS A C 1
ATOM 663 O O . LYS A 1 85 ? -15.536 0.268 11.488 1.00 85.38 85 LYS A O 1
ATOM 668 N N . ASP A 1 86 ? -14.308 0.861 9.690 1.00 85.69 86 ASP A N 1
ATOM 669 C CA . ASP A 1 86 ? -13.010 0.585 10.297 1.00 85.69 86 ASP A CA 1
ATOM 670 C C . ASP A 1 86 ? -12.755 1.556 11.454 1.00 85.69 86 ASP A C 1
ATOM 672 O O . ASP A 1 86 ? -12.955 2.768 11.324 1.00 85.69 86 ASP A O 1
ATOM 676 N N . ILE A 1 87 ? -12.251 1.025 12.565 1.00 84.69 87 ILE A N 1
ATOM 677 C CA . ILE A 1 87 ? -11.726 1.825 13.669 1.00 84.69 87 ILE A CA 1
ATOM 678 C C . ILE A 1 87 ? -10.230 1.990 13.423 1.00 84.69 87 ILE A C 1
ATOM 680 O O . ILE A 1 87 ? -9.494 1.007 13.368 1.00 84.69 87 ILE A O 1
ATOM 684 N N . ILE A 1 88 ? -9.783 3.234 13.262 1.00 83.88 88 ILE A N 1
ATOM 685 C CA . ILE A 1 88 ? -8.375 3.556 13.022 1.00 83.88 88 ILE A CA 1
ATOM 686 C C . ILE A 1 88 ? -7.843 4.293 14.245 1.00 83.88 88 ILE A C 1
ATOM 688 O O . ILE A 1 88 ? -8.431 5.287 14.673 1.00 83.88 88 ILE A O 1
ATOM 692 N N . ALA A 1 89 ? -6.729 3.809 14.797 1.00 81.94 89 ALA A N 1
ATOM 693 C CA . ALA A 1 89 ? -6.058 4.464 15.911 1.00 81.94 89 ALA A CA 1
ATOM 694 C C . ALA A 1 89 ? -5.666 5.905 15.529 1.00 81.94 89 ALA A C 1
ATOM 696 O O . ALA A 1 89 ? -5.096 6.114 14.448 1.00 81.94 89 ALA A O 1
ATOM 697 N N . PRO A 1 90 ? -5.938 6.907 16.381 1.00 83.88 90 PRO A N 1
ATOM 698 C CA . PRO A 1 90 ? -5.542 8.268 16.071 1.00 83.88 90 PRO A CA 1
ATOM 699 C C . PRO A 1 90 ? -4.034 8.408 15.909 1.00 83.88 90 PRO A C 1
ATOM 701 O O . PRO A 1 90 ? -3.248 7.829 16.660 1.00 83.88 90 PRO A O 1
ATOM 704 N N . GLY A 1 91 ? -3.628 9.173 14.899 1.00 76.06 91 GLY A N 1
ATOM 705 C CA . GLY A 1 91 ? -2.215 9.331 14.549 1.00 76.06 91 GLY A CA 1
ATOM 706 C C . GLY A 1 91 ? -1.610 8.163 13.759 1.00 76.06 91 GLY A C 1
ATOM 707 O O . GLY A 1 91 ? -0.404 8.169 13.511 1.00 76.06 91 GLY A O 1
ATOM 708 N N . PHE A 1 92 ? -2.408 7.183 13.310 1.00 78.50 92 PHE A N 1
ATOM 709 C CA . PHE A 1 92 ? -1.948 6.167 12.354 1.00 78.50 92 PHE A CA 1
ATOM 710 C C . PHE A 1 92 ? -1.226 6.823 11.152 1.00 78.50 92 PHE A C 1
ATOM 712 O O . PHE A 1 92 ? -1.723 7.812 10.604 1.00 78.50 92 PHE A O 1
ATOM 719 N N . PRO A 1 93 ? -0.060 6.307 10.710 1.00 73.62 93 PRO A N 1
ATOM 720 C CA . PRO A 1 93 ? 0.508 4.985 10.999 1.00 73.62 93 PRO A CA 1
ATOM 721 C C . PRO A 1 93 ? 1.431 4.922 12.222 1.00 73.62 93 PRO A C 1
ATOM 723 O O . PRO A 1 93 ? 1.983 3.864 12.499 1.00 73.62 93 PRO A O 1
ATOM 726 N N . ILE A 1 94 ? 1.623 6.028 12.945 1.00 76.06 94 ILE A N 1
ATOM 727 C CA . ILE A 1 94 ? 2.459 6.079 14.153 1.00 76.06 94 ILE A CA 1
ATOM 728 C C . ILE A 1 94 ? 1.571 6.539 15.315 1.00 76.06 94 ILE A C 1
ATOM 730 O O . ILE A 1 94 ? 1.705 7.674 15.782 1.00 76.06 94 ILE A O 1
ATOM 734 N N . PRO A 1 95 ? 0.608 5.703 15.742 1.00 74.88 95 PRO A N 1
ATOM 735 C CA . PRO A 1 95 ? -0.295 6.078 16.814 1.00 74.88 95 PRO A CA 1
ATOM 736 C C . PRO A 1 95 ? 0.500 6.288 18.107 1.00 74.88 95 PRO A C 1
ATOM 738 O O . PRO A 1 95 ? 1.351 5.484 18.480 1.00 74.88 95 PRO A O 1
ATOM 741 N N . ASN A 1 96 ? 0.237 7.394 18.795 1.00 76.06 96 ASN A N 1
ATOM 742 C CA . ASN A 1 96 ? 0.830 7.704 20.099 1.00 76.06 96 ASN A CA 1
ATOM 743 C C . ASN A 1 96 ? -0.225 8.088 21.147 1.00 76.06 96 ASN A C 1
ATOM 745 O O . ASN A 1 96 ? 0.128 8.542 22.236 1.00 76.06 96 ASN A O 1
ATOM 749 N N . ILE A 1 97 ? -1.508 7.915 20.816 1.00 81.56 97 ILE A N 1
ATOM 750 C CA . ILE A 1 97 ? -2.646 8.263 21.664 1.00 81.56 97 ILE A CA 1
ATOM 751 C C . ILE A 1 97 ? -3.475 6.990 21.897 1.00 81.56 97 ILE A C 1
ATOM 753 O O . ILE A 1 97 ? -4.051 6.469 20.938 1.00 81.56 97 ILE A O 1
ATOM 757 N N . PRO A 1 98 ? -3.556 6.476 23.139 1.00 83.31 98 PRO A N 1
ATOM 758 C CA . PRO A 1 98 ? -4.482 5.402 23.469 1.00 83.31 98 PRO A CA 1
ATOM 759 C C . PRO A 1 98 ? -5.909 5.958 23.536 1.00 83.31 98 PRO A C 1
ATOM 761 O O . PRO A 1 98 ? -6.149 6.973 24.191 1.00 83.31 98 PRO A O 1
ATOM 764 N N . CYS A 1 99 ? -6.855 5.289 22.878 1.00 83.75 99 CYS A N 1
ATOM 765 C CA . CYS A 1 99 ? -8.271 5.653 22.924 1.00 83.75 99 CYS A CA 1
ATOM 766 C C . CYS A 1 99 ? -9.089 4.556 23.583 1.00 83.75 99 CYS A C 1
ATOM 768 O O . CYS A 1 99 ? -8.934 3.379 23.265 1.00 83.75 99 CYS A O 1
ATOM 770 N N . GLU A 1 100 ? -9.987 4.973 24.465 1.00 86.69 100 GLU A N 1
ATOM 771 C CA . GLU A 1 100 ? -10.943 4.107 25.134 1.00 86.69 100 GLU A CA 1
ATOM 772 C C . GLU A 1 100 ? -12.336 4.371 24.562 1.00 86.69 100 GLU A C 1
ATOM 774 O O . GLU A 1 100 ? -12.740 5.522 24.391 1.00 86.69 100 GLU A O 1
ATOM 779 N N . TYR A 1 101 ? -13.067 3.300 24.259 1.00 82.38 101 TYR A N 1
ATOM 780 C CA . TYR A 1 101 ? -14.413 3.372 23.704 1.00 82.38 101 TYR A CA 1
ATOM 781 C C . TYR A 1 101 ? -15.381 2.666 24.642 1.00 82.38 101 TYR A C 1
ATOM 783 O O . TYR A 1 101 ? -15.154 1.522 25.028 1.00 82.38 101 TYR A O 1
ATOM 791 N N . ILE A 1 102 ? -16.495 3.324 24.955 1.00 83.06 102 ILE A N 1
ATOM 792 C CA . ILE A 1 102 ? -17.588 2.716 25.713 1.00 83.06 102 ILE A CA 1
ATOM 793 C C . ILE A 1 102 ? -18.749 2.483 24.751 1.00 83.06 102 ILE A C 1
ATOM 795 O O . ILE A 1 102 ? -19.339 3.431 24.235 1.00 83.06 102 ILE A O 1
ATOM 799 N N . ILE A 1 103 ? -19.085 1.216 24.507 1.00 83.50 103 ILE A N 1
ATOM 800 C CA . ILE A 1 103 ? -20.212 0.846 23.648 1.00 83.50 103 ILE A CA 1
ATOM 801 C C . ILE A 1 103 ? -21.452 0.677 24.526 1.00 83.50 103 ILE A C 1
ATOM 803 O O . ILE A 1 103 ? -21.546 -0.259 25.318 1.00 83.50 103 ILE A O 1
ATOM 807 N N . LEU A 1 104 ? -22.405 1.597 24.384 1.00 83.25 104 LEU A N 1
ATOM 808 C CA . LEU A 1 104 ? -23.672 1.593 25.114 1.00 83.25 104 LEU A CA 1
ATOM 809 C C . LEU A 1 104 ? -24.828 1.279 24.160 1.00 83.25 104 LEU A C 1
ATOM 811 O O . LEU A 1 104 ? -24.821 1.699 23.005 1.00 83.25 104 LEU A O 1
ATOM 815 N N . VAL A 1 105 ? -25.840 0.570 24.658 1.00 85.06 105 VAL A N 1
ATOM 816 C CA . VAL A 1 105 ? -27.096 0.293 23.942 1.00 85.06 105 VAL A CA 1
ATOM 8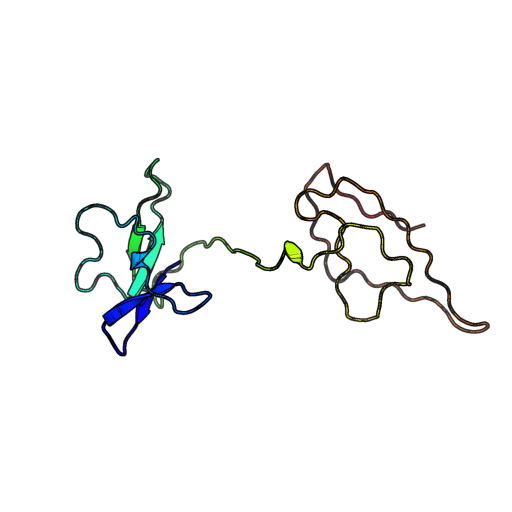17 C C . VAL A 1 105 ? -28.289 0.651 24.818 1.00 85.06 105 VAL A C 1
ATOM 819 O O . VAL A 1 105 ? -28.176 0.732 26.042 1.00 85.06 105 VAL A O 1
ATOM 822 N N . GLU A 1 106 ? -29.439 0.881 24.186 1.00 88.62 106 GLU A N 1
ATOM 823 C CA . GLU A 1 106 ? -30.686 1.157 24.895 1.00 88.62 106 GLU A CA 1
ATOM 824 C C . GLU A 1 106 ? -31.114 -0.010 25.799 1.00 88.62 106 GLU A C 1
ATOM 826 O O . GLU A 1 106 ? -30.711 -1.165 25.626 1.00 88.62 106 GLU A O 1
ATOM 831 N N . ALA A 1 107 ? -31.993 0.289 26.759 1.00 89.75 107 ALA A N 1
ATOM 832 C CA . ALA A 1 107 ? -32.578 -0.730 27.618 1.00 89.75 107 ALA A CA 1
ATOM 833 C C . ALA A 1 107 ? -33.249 -1.837 26.782 1.00 89.75 107 ALA A C 1
ATOM 835 O O . ALA A 1 107 ? -34.008 -1.555 25.855 1.00 89.75 107 ALA A O 1
ATOM 836 N N . ASN A 1 108 ? -33.014 -3.094 27.172 1.00 92.12 108 ASN A N 1
ATOM 837 C CA . ASN A 1 108 ? -33.476 -4.321 26.501 1.00 92.12 108 ASN A CA 1
ATOM 838 C C . ASN A 1 108 ? -32.738 -4.711 25.206 1.00 92.12 108 ASN A C 1
ATOM 840 O O . ASN A 1 108 ? -33.156 -5.665 24.551 1.00 92.12 108 ASN A O 1
ATOM 844 N N . TYR A 1 109 ? -31.634 -4.044 24.863 1.00 90.75 109 TYR A N 1
ATOM 845 C CA . TYR A 1 109 ? -30.734 -4.469 23.788 1.00 90.75 109 TYR A CA 1
ATOM 846 C C . TYR A 1 109 ? -29.437 -5.075 24.340 1.00 90.75 109 TYR A C 1
ATOM 848 O O . TYR A 1 109 ? -29.100 -4.915 25.512 1.00 90.75 109 TYR A O 1
ATOM 856 N N . VAL A 1 110 ? -28.708 -5.792 23.481 1.00 87.81 110 VAL A N 1
ATOM 857 C CA . VAL A 1 110 ? -27.415 -6.418 23.793 1.00 87.81 110 VAL A CA 1
ATOM 858 C C . VAL A 1 110 ? -26.376 -5.916 22.794 1.00 87.81 110 VAL A C 1
ATOM 860 O O . VAL A 1 110 ? -26.658 -5.840 21.599 1.00 87.81 110 VAL A O 1
ATOM 863 N N . VAL A 1 111 ? -25.175 -5.592 23.276 1.00 85.06 111 VAL A N 1
ATOM 864 C CA . VAL A 1 111 ? -24.030 -5.256 22.418 1.00 85.06 111 VAL A CA 1
ATOM 865 C C . VAL A 1 111 ? -23.458 -6.538 21.817 1.00 85.06 111 VAL A C 1
ATOM 867 O O . VAL A 1 111 ? -23.163 -7.488 22.541 1.00 85.06 111 VAL A O 1
ATOM 870 N N . LYS A 1 112 ? -23.246 -6.550 20.499 1.00 85.62 112 LYS A N 1
ATOM 871 C CA . LYS A 1 112 ? -22.433 -7.561 19.818 1.00 85.62 112 LYS A CA 1
ATOM 872 C C . LYS A 1 112 ? -21.227 -6.868 19.189 1.00 85.62 112 LYS A C 1
ATOM 874 O O . LYS A 1 112 ? -21.400 -5.963 18.382 1.00 85.62 112 LYS A O 1
ATOM 879 N N . LEU A 1 113 ? -20.027 -7.330 19.530 1.00 85.38 113 LEU A N 1
ATOM 880 C CA . LEU A 1 113 ? -18.776 -6.917 18.897 1.00 85.38 113 LEU A CA 1
ATOM 881 C C . LEU A 1 113 ? -18.184 -8.108 18.139 1.00 85.38 113 LEU A C 1
ATOM 883 O O . LEU A 1 113 ? -18.114 -9.213 18.673 1.00 85.38 113 LEU A O 1
ATOM 887 N N . GLU A 1 114 ? -17.768 -7.884 16.896 1.00 87.38 114 GLU A N 1
ATOM 888 C CA . GLU A 1 114 ? -17.130 -8.892 16.051 1.00 87.38 114 GLU A CA 1
ATOM 889 C C . GLU A 1 114 ? -15.873 -8.292 15.418 1.00 87.38 114 GLU A C 1
ATOM 891 O O . GLU A 1 114 ? -15.948 -7.296 14.701 1.00 87.38 114 GLU A O 1
ATOM 896 N N . ILE A 1 115 ? -14.712 -8.885 15.703 1.00 87.50 115 ILE A N 1
ATOM 897 C CA . ILE A 1 115 ? -13.438 -8.460 15.116 1.00 87.50 115 ILE A CA 1
ATOM 898 C C . ILE A 1 115 ? -13.233 -9.246 13.825 1.00 87.50 115 ILE A C 1
ATOM 900 O O . ILE A 1 115 ? -12.913 -10.433 13.861 1.00 87.50 115 ILE A O 1
ATOM 904 N N . LEU A 1 116 ? -13.406 -8.577 12.686 1.00 87.94 116 LEU A N 1
ATOM 905 C CA . LEU A 1 116 ? -13.171 -9.179 11.370 1.00 87.94 116 LEU A CA 1
ATOM 906 C C . LEU A 1 116 ? -11.676 -9.256 11.035 1.00 87.94 116 LEU A C 1
ATOM 908 O O . LEU A 1 116 ? -11.209 -10.251 10.488 1.00 87.94 116 LEU A O 1
ATOM 912 N N . ALA A 1 117 ? -10.929 -8.204 11.371 1.00 88.00 117 ALA A N 1
ATOM 913 C CA . ALA A 1 117 ? -9.487 -8.116 11.192 1.00 88.00 117 ALA A CA 1
ATOM 914 C C . ALA A 1 117 ? -8.894 -7.125 12.202 1.00 88.00 117 ALA A C 1
ATOM 916 O O . ALA A 1 117 ? -9.533 -6.134 12.552 1.00 88.00 117 ALA A O 1
ATOM 917 N N . LEU A 1 118 ? -7.663 -7.389 12.640 1.00 87.12 118 LEU A N 1
ATOM 918 C CA . LEU A 1 118 ? -6.857 -6.473 13.441 1.00 87.12 118 LEU A CA 1
ATOM 919 C C . LEU A 1 118 ? -5.501 -6.313 12.754 1.00 87.12 118 LEU A C 1
ATOM 921 O O . LEU A 1 118 ? -4.753 -7.281 12.624 1.00 87.12 118 LEU A O 1
ATOM 925 N N . GLU A 1 119 ? -5.201 -5.095 12.315 1.00 85.62 119 GLU A N 1
ATOM 926 C CA . GLU A 1 119 ? -3.893 -4.718 11.782 1.00 85.62 119 GLU A CA 1
ATOM 927 C C . GLU A 1 119 ? -3.169 -3.891 12.847 1.00 85.62 119 GLU A C 1
ATOM 929 O O . GLU A 1 119 ? -3.599 -2.791 13.185 1.00 85.62 119 GLU A O 1
ATOM 934 N N . ALA A 1 120 ? -2.109 -4.460 13.417 1.00 84.44 120 ALA A N 1
ATOM 935 C CA . ALA A 1 120 ? -1.393 -3.908 14.561 1.00 84.44 120 ALA A CA 1
ATOM 936 C C . ALA A 1 120 ? 0.108 -4.181 14.412 1.00 84.44 120 ALA A C 1
ATOM 938 O O . ALA A 1 120 ? 0.500 -5.274 13.985 1.00 84.44 120 ALA A O 1
ATOM 939 N N . ASN A 1 121 ? 0.955 -3.212 14.768 1.00 79.31 121 ASN A N 1
ATOM 940 C CA . ASN A 1 121 ? 2.396 -3.424 14.809 1.00 79.31 121 ASN A CA 1
ATOM 941 C C . ASN A 1 121 ? 2.754 -4.359 15.981 1.00 79.31 121 ASN A C 1
ATOM 943 O O . ASN A 1 121 ? 2.439 -4.036 17.135 1.00 79.31 121 ASN A O 1
ATOM 947 N N . PRO A 1 122 ? 3.434 -5.495 15.726 1.00 77.44 122 PRO A N 1
ATOM 948 C CA . PRO A 1 122 ? 3.829 -6.413 16.783 1.00 77.44 122 PRO A CA 1
ATOM 949 C C . PRO A 1 122 ? 4.618 -5.704 17.896 1.00 77.44 122 PRO A C 1
ATOM 951 O O . PRO A 1 122 ? 5.672 -5.119 17.647 1.00 77.44 122 PRO A O 1
ATOM 954 N N . ASN A 1 123 ? 4.146 -5.841 19.140 1.00 76.50 123 ASN A N 1
ATOM 955 C CA . ASN A 1 123 ? 4.738 -5.307 20.383 1.00 76.50 123 ASN A CA 1
ATOM 956 C C . ASN A 1 123 ? 4.536 -3.807 20.665 1.00 76.50 123 ASN A C 1
ATOM 958 O O . ASN A 1 123 ? 5.056 -3.327 21.672 1.00 76.50 123 ASN A O 1
ATOM 962 N N . VAL A 1 124 ? 3.808 -3.076 19.818 1.00 78.62 124 VAL A N 1
ATOM 963 C CA . VAL A 1 124 ? 3.519 -1.646 20.038 1.00 78.62 124 VAL A CA 1
ATOM 964 C C . VAL A 1 124 ? 2.021 -1.419 20.179 1.00 78.62 124 VAL A C 1
ATOM 966 O O . VAL A 1 124 ? 1.586 -0.803 21.149 1.00 78.62 124 VAL A O 1
ATOM 969 N N . ASP A 1 125 ? 1.245 -1.973 19.248 1.00 81.50 125 ASP A N 1
ATOM 970 C CA . ASP A 1 125 ? -0.199 -1.786 19.201 1.00 81.50 125 ASP A CA 1
ATOM 971 C C . ASP A 1 125 ? -0.914 -2.988 19.827 1.00 81.50 125 ASP A C 1
ATOM 973 O O . ASP A 1 125 ? -0.537 -4.144 19.611 1.00 81.50 125 ASP A O 1
ATOM 977 N N . PHE A 1 126 ? -1.974 -2.723 20.585 1.00 83.75 126 PHE A N 1
ATOM 978 C CA . PHE A 1 126 ? -2.815 -3.752 21.184 1.00 83.75 126 PHE A CA 1
ATOM 979 C C . PHE A 1 126 ? -4.275 -3.293 21.249 1.00 83.75 126 PHE A C 1
ATOM 981 O O . PHE A 1 126 ? -4.567 -2.099 21.297 1.00 83.75 126 PHE A O 1
ATOM 988 N N . LEU A 1 127 ? -5.190 -4.262 21.240 1.00 86.44 127 LEU A N 1
ATOM 989 C CA . LEU A 1 127 ? -6.618 -4.060 21.466 1.00 86.44 127 LEU A CA 1
ATOM 990 C C . LEU A 1 127 ? -7.009 -4.837 22.723 1.00 86.44 127 LEU A C 1
ATOM 992 O O . LEU A 1 127 ? -6.860 -6.058 22.765 1.00 86.44 127 LEU A O 1
ATOM 996 N N . GLU A 1 128 ? -7.522 -4.129 23.723 1.00 87.69 128 GLU A N 1
ATOM 997 C CA . GLU A 1 128 ? -8.065 -4.716 24.946 1.00 87.69 128 GLU A CA 1
ATOM 998 C C . GLU A 1 128 ? -9.593 -4.639 24.926 1.00 87.69 128 GLU A C 1
ATOM 1000 O O . GLU A 1 128 ? -10.168 -3.616 24.556 1.00 87.69 128 GLU A O 1
ATOM 1005 N N . ILE A 1 129 ? -10.250 -5.735 25.310 1.00 86.75 129 ILE A N 1
ATOM 1006 C CA . ILE A 1 129 ? -11.707 -5.820 25.447 1.00 86.75 129 ILE A CA 1
ATOM 1007 C C . ILE A 1 129 ? -11.997 -6.334 26.853 1.00 86.75 129 ILE A C 1
ATOM 1009 O O . ILE A 1 129 ? -11.481 -7.387 27.236 1.00 86.75 129 ILE A O 1
ATOM 1013 N N . TYR A 1 130 ? -12.819 -5.587 27.587 1.00 81.56 130 TYR A N 1
ATOM 1014 C CA . TYR A 1 130 ? -13.233 -5.876 28.959 1.00 81.56 130 TYR A CA 1
ATOM 1015 C C . TYR A 1 130 ? -14.726 -6.198 29.030 1.00 81.56 130 TYR A C 1
ATOM 1017 O O . TYR A 1 130 ? -15.499 -5.592 28.251 1.00 81.56 130 TYR A O 1
#

Foldseek 3Di:
DWWQDPPPRFIADPPPRHGCPVPAQADDPPPDPPQDTDWDFDPVDPSRGIYRHHPPPDDDDDDDDDDDLVVAAQDADPDADDPPDDDDAHPPPDHPDDYDHDDDDDPPDDDDDDDPDDDDDPPPDDDDDD

Organism: NCBI:txid1538716

Secondary structure (DSSP, 8-state):
-EEE-TTT--EEETTT--BGGG---B-TTPSPTTS-SEEEE-TTSTT--EEEE-TTT-----------GGGS-SS--SSPPPTT-----TTTTS------------TT-------S-----TTT------

InterPro domains:
  IPR001304 C-type lectin-like [PF00059] (4-65)
  IPR016186 C-type lectin-like/link domain superfamily [G3DSA:3.10.100.10] (1-85)
  IPR016187 C-type lectin fold [SSF56436] (1-72)
  IPR018378 C-type lectin, conserved site [PS00615] (38-64)
  IPR035914 Spermadhesin, CUB domain superfamily [SSF49854] (86-130)
  IPR050976 Snake venom C-type lectin-like [PTHR22991] (1-130)

Sequence (130 aa):
GAFQSKEDNNWKWIDDNTNVSNYNNFAGVFPIPGGGNCTAMLTESPMAEWINEDCDNQKLPFICRRYGYSTLPTECPIDAPIEGKDIIAPGFPIPNIPCEYIILVEANYVVKLEILALEANPNVDFLEIY

Radius of gyration: 21.93 Å; chains: 1; bounding box: 54×28×55 Å

pLDDT: mean 87.2, std 6.8, range [65.5, 96.38]